Protein AF-A0A923SPR5-F1 (afdb_monomer_lite)

Sequence (86 aa):
MNTIHSTLSALQKESPKLFYQALLLLDMGVKPSTIAPDEYQAMEHVWSVREANKSKQMLDPKYLELFKTTKENGLQFTLNPKEDDE

Radius of gyration: 17.68 Å; chains: 1; bounding box: 35×47×41 Å

Structure (mmCIF, N/CA/C/O backbone):
data_AF-A0A923SPR5-F1
#
_entry.id   AF-A0A923SPR5-F1
#
loop_
_atom_site.group_PDB
_atom_site.id
_atom_site.type_symbol
_atom_site.label_atom_id
_atom_site.label_alt_id
_atom_site.label_comp_id
_atom_site.label_asym_id
_atom_site.label_entity_id
_atom_site.label_seq_id
_atom_site.pdbx_PDB_ins_code
_atom_site.Cartn_x
_atom_site.Cartn_y
_atom_site.Cartn_z
_atom_site.occupancy
_atom_site.B_iso_or_equiv
_atom_site.auth_seq_id
_atom_site.auth_comp_id
_atom_site.auth_asym_id
_atom_site.auth_atom_id
_atom_site.pdbx_PDB_model_num
ATOM 1 N N . MET A 1 1 ? 5.217 2.394 17.205 1.00 70.88 1 MET A N 1
ATOM 2 C CA . MET A 1 1 ? 4.067 2.389 16.270 1.00 70.88 1 MET A CA 1
ATOM 3 C C . MET A 1 1 ? 3.653 3.785 15.821 1.00 70.88 1 MET A C 1
ATOM 5 O O . MET A 1 1 ? 3.536 3.975 14.620 1.00 70.88 1 MET A O 1
ATOM 9 N N . ASN A 1 2 ? 3.485 4.756 16.731 1.00 87.81 2 ASN A N 1
ATOM 10 C CA . ASN A 1 2 ? 2.980 6.096 16.385 1.00 87.81 2 ASN A CA 1
ATOM 11 C C . ASN A 1 2 ? 3.767 6.797 15.269 1.00 87.81 2 ASN A C 1
ATOM 13 O O . ASN A 1 2 ? 3.156 7.278 14.326 1.00 87.81 2 ASN A O 1
ATOM 17 N N . THR A 1 3 ? 5.102 6.798 15.320 1.00 93.94 3 THR A N 1
ATOM 18 C CA . THR A 1 3 ? 5.928 7.444 14.284 1.00 93.94 3 THR A CA 1
ATO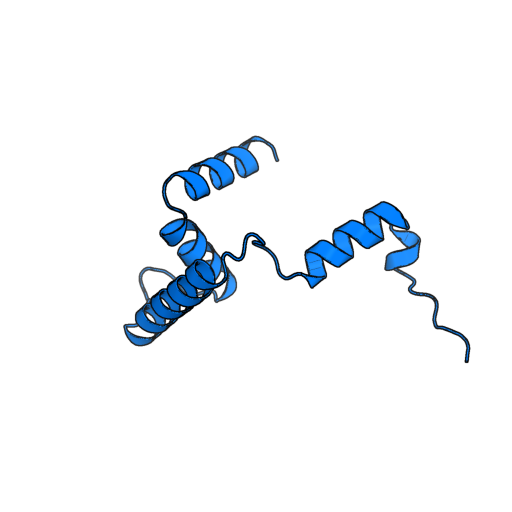M 19 C C . THR A 1 3 ? 5.709 6.825 12.905 1.00 93.94 3 THR A C 1
ATOM 21 O O . THR A 1 3 ? 5.387 7.540 11.967 1.00 93.94 3 THR A O 1
ATOM 24 N N . ILE A 1 4 ? 5.796 5.494 12.795 1.00 94.00 4 ILE A N 1
ATOM 25 C CA . ILE A 1 4 ? 5.618 4.772 11.524 1.00 94.00 4 ILE A CA 1
ATOM 26 C C . ILE A 1 4 ? 4.210 4.999 10.968 1.00 94.00 4 ILE A C 1
ATOM 28 O O . ILE A 1 4 ? 4.056 5.335 9.798 1.00 94.00 4 ILE A O 1
ATOM 32 N N . HIS A 1 5 ? 3.182 4.869 11.811 1.00 93.19 5 HIS A N 1
ATOM 33 C CA . HIS A 1 5 ? 1.801 5.098 11.399 1.00 93.19 5 HIS A CA 1
ATOM 34 C C . HIS A 1 5 ? 1.586 6.535 10.904 1.00 93.19 5 HIS A C 1
ATOM 36 O O . HIS A 1 5 ? 0.969 6.738 9.859 1.00 93.19 5 HIS A O 1
ATOM 42 N N . SER A 1 6 ? 2.116 7.532 11.618 1.00 94.44 6 SER A N 1
ATOM 43 C CA . SER A 1 6 ? 2.031 8.938 11.216 1.00 94.44 6 SER A CA 1
ATOM 44 C C . SER A 1 6 ? 2.756 9.205 9.899 1.00 94.44 6 SER A C 1
ATOM 46 O O . SER A 1 6 ? 2.202 9.890 9.042 1.00 94.44 6 SER A O 1
ATOM 48 N N . THR A 1 7 ? 3.944 8.630 9.698 1.00 94.75 7 THR A N 1
ATOM 49 C CA . THR A 1 7 ? 4.691 8.743 8.439 1.00 94.75 7 THR A CA 1
ATOM 50 C C . THR A 1 7 ? 3.911 8.142 7.272 1.00 94.75 7 THR A C 1
ATOM 52 O O . THR A 1 7 ? 3.701 8.820 6.272 1.00 94.75 7 THR A O 1
ATOM 55 N N . LEU A 1 8 ? 3.415 6.908 7.403 1.00 93.56 8 LEU A N 1
ATOM 56 C CA . LEU A 1 8 ? 2.639 6.256 6.342 1.00 93.56 8 LEU A CA 1
ATOM 57 C C . LEU A 1 8 ? 1.329 7.004 6.055 1.00 93.56 8 LEU A C 1
ATOM 59 O O . LEU A 1 8 ? 0.967 7.189 4.898 1.00 93.56 8 LEU A O 1
ATOM 63 N N . SER A 1 9 ? 0.659 7.505 7.096 1.00 92.31 9 SER A N 1
ATOM 64 C CA . SER A 1 9 ? -0.553 8.320 6.950 1.00 92.31 9 SER A CA 1
ATOM 65 C C . SER A 1 9 ? -0.286 9.641 6.225 1.00 92.31 9 SER A C 1
ATOM 67 O O . SER A 1 9 ? -1.140 10.110 5.475 1.00 92.31 9 SER A O 1
ATOM 69 N N . ALA A 1 10 ? 0.871 10.268 6.458 1.00 95.19 10 ALA A N 1
ATOM 70 C CA . ALA A 1 10 ? 1.267 11.489 5.763 1.00 95.19 10 ALA A CA 1
ATOM 71 C C . ALA A 1 10 ? 1.546 11.210 4.280 1.00 95.19 10 ALA A C 1
ATOM 73 O O . ALA A 1 10 ? 0.962 11.871 3.426 1.00 95.19 10 ALA A O 1
ATOM 74 N N . LEU A 1 11 ? 2.330 10.168 3.981 1.00 94.69 11 LEU A N 1
ATOM 75 C CA . LEU A 1 11 ? 2.639 9.745 2.610 1.00 94.69 11 LEU A CA 1
ATOM 76 C C . LEU A 1 11 ? 1.375 9.391 1.815 1.00 94.69 11 LEU A C 1
ATOM 78 O O . LEU A 1 11 ? 1.224 9.807 0.668 1.00 94.69 11 LEU A O 1
ATOM 82 N N . GLN A 1 12 ? 0.431 8.680 2.440 1.00 92.94 12 GLN A N 1
ATOM 83 C CA . GLN A 1 12 ? -0.854 8.354 1.822 1.00 92.94 12 GLN A CA 1
ATOM 84 C C . GLN A 1 12 ? -1.647 9.605 1.430 1.00 92.94 12 GLN A C 1
ATOM 86 O O . GLN A 1 12 ? -2.296 9.610 0.388 1.00 92.94 12 GLN A O 1
ATOM 91 N N . LYS A 1 13 ? -1.639 10.644 2.273 1.00 92.62 13 LYS A N 1
ATOM 92 C CA . LYS A 1 13 ? -2.354 11.902 2.010 1.00 92.62 13 LYS A CA 1
ATOM 93 C C . LYS A 1 13 ? -1.664 12.738 0.941 1.00 92.62 13 LYS A C 1
ATOM 95 O O . LYS A 1 13 ? -2.350 13.368 0.146 1.00 92.62 13 LYS A O 1
ATOM 100 N N . GLU A 1 14 ? -0.336 12.749 0.951 1.00 95.62 14 GLU A N 1
ATOM 101 C CA . GLU A 1 14 ? 0.479 13.499 -0.001 1.00 95.62 14 GLU A CA 1
ATOM 102 C C . GLU A 1 14 ? 0.334 12.943 -1.420 1.00 95.62 14 GLU A C 1
ATOM 104 O O . GLU A 1 14 ? 0.092 13.699 -2.358 1.00 95.62 14 GLU A O 1
ATOM 109 N N . SER A 1 15 ? 0.422 11.619 -1.582 1.00 94.19 15 SER A N 1
ATOM 110 C CA . SER A 1 15 ? 0.227 10.973 -2.879 1.00 94.19 15 SER A CA 1
ATOM 111 C C . SER A 1 15 ? -0.390 9.579 -2.733 1.00 94.19 15 SER A C 1
ATOM 113 O O . SER A 1 15 ? 0.332 8.581 -2.634 1.00 94.19 15 SER A O 1
ATOM 115 N N . PRO A 1 16 ? -1.733 9.469 -2.777 1.00 91.44 16 PRO A N 1
ATOM 116 C CA . PRO A 1 16 ? -2.431 8.190 -2.653 1.00 91.44 16 PRO A CA 1
ATOM 117 C C . PRO A 1 16 ? -1.998 7.153 -3.696 1.00 91.44 16 PRO A C 1
ATOM 119 O O . PRO A 1 16 ? -1.904 5.965 -3.381 1.00 91.44 16 PRO A O 1
ATOM 122 N N . LYS A 1 17 ? -1.724 7.612 -4.926 1.00 92.88 17 LYS A N 1
ATOM 123 C CA . LYS A 1 17 ? -1.295 6.767 -6.042 1.00 92.88 17 LYS A CA 1
ATOM 124 C C . LYS A 1 17 ? 0.095 6.193 -5.804 1.00 92.88 17 LYS A C 1
ATOM 126 O O . LYS A 1 17 ? 0.234 4.976 -5.759 1.00 92.88 17 LYS A O 1
ATOM 131 N N . LEU A 1 18 ? 1.100 7.051 -5.603 1.00 93.25 18 LEU A N 1
ATOM 132 C CA . LEU A 1 18 ? 2.484 6.603 -5.408 1.00 93.25 18 LEU A CA 1
ATOM 133 C C . LEU A 1 18 ? 2.616 5.737 -4.159 1.00 93.25 18 LEU A C 1
ATOM 135 O O . LEU A 1 18 ? 3.324 4.736 -4.171 1.00 93.25 18 LEU A O 1
ATOM 139 N N . PHE A 1 19 ? 1.891 6.092 -3.101 1.00 93.62 19 PHE A N 1
ATOM 140 C CA . PHE A 1 19 ? 1.847 5.302 -1.885 1.00 93.62 19 PHE A CA 1
ATOM 141 C C . PHE A 1 19 ? 1.306 3.891 -2.139 1.00 93.62 19 PHE A C 1
ATOM 143 O O . PHE A 1 19 ? 1.934 2.915 -1.741 1.00 93.62 19 PHE A O 1
ATOM 150 N N . TYR A 1 20 ? 0.179 3.762 -2.844 1.00 9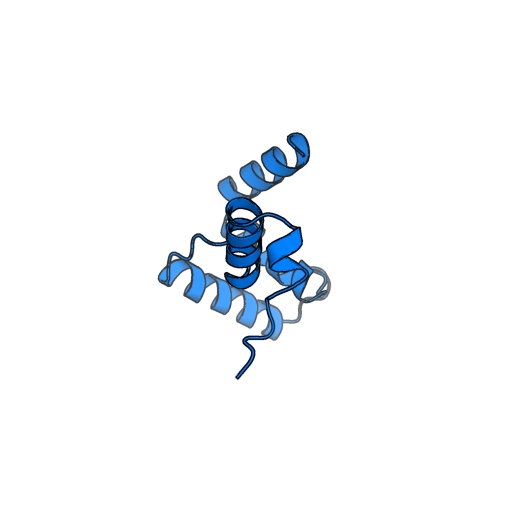1.94 20 TYR A N 1
ATOM 151 C CA . TYR A 1 20 ? -0.375 2.449 -3.172 1.00 91.94 20 TYR A CA 1
ATOM 152 C C . TYR A 1 20 ? 0.531 1.648 -4.117 1.00 91.94 20 TYR A C 1
ATOM 154 O O . TYR A 1 20 ? 0.743 0.460 -3.899 1.00 91.94 20 TYR A O 1
ATOM 162 N N . GLN A 1 21 ? 1.100 2.297 -5.132 1.00 92.31 21 GLN A N 1
ATOM 163 C CA . GLN A 1 21 ? 2.051 1.674 -6.054 1.00 92.31 21 GLN A CA 1
ATOM 164 C C . GLN A 1 21 ? 3.288 1.148 -5.315 1.00 92.31 21 GLN A C 1
ATOM 166 O O . GLN A 1 21 ? 3.707 0.021 -5.552 1.00 92.31 21 GLN A O 1
ATOM 171 N N . ALA A 1 22 ? 3.824 1.904 -4.353 1.00 93.25 22 ALA A N 1
ATOM 172 C CA . ALA A 1 22 ? 4.933 1.448 -3.521 1.00 93.25 22 ALA A CA 1
ATOM 173 C C . ALA A 1 22 ? 4.570 0.205 -2.691 1.00 93.25 22 ALA A C 1
ATOM 175 O O . ALA A 1 22 ? 5.371 -0.722 -2.613 1.00 93.25 22 ALA A O 1
ATOM 176 N N . LEU A 1 23 ? 3.367 0.159 -2.108 1.00 92.25 23 LEU A N 1
ATOM 177 C CA . LEU A 1 23 ? 2.890 -1.020 -1.375 1.00 92.25 23 LEU A CA 1
ATOM 178 C C . LEU A 1 23 ? 2.741 -2.239 -2.289 1.00 92.25 23 LEU A C 1
ATOM 180 O O . LEU A 1 23 ? 3.183 -3.323 -1.928 1.00 92.25 23 LEU A O 1
ATOM 184 N N . LEU A 1 24 ? 2.187 -2.051 -3.489 1.00 91.81 24 LEU A N 1
ATOM 185 C CA . LEU A 1 24 ? 2.050 -3.123 -4.473 1.00 91.81 24 LEU A CA 1
ATOM 186 C C . LEU A 1 24 ? 3.416 -3.707 -4.861 1.00 91.81 24 LEU A C 1
ATOM 188 O O . LEU A 1 24 ? 3.580 -4.920 -4.913 1.00 91.81 24 LEU A O 1
ATOM 192 N N . LEU A 1 25 ? 4.410 -2.850 -5.099 1.00 92.31 25 LEU A N 1
ATOM 193 C CA . LEU A 1 25 ? 5.766 -3.284 -5.440 1.00 92.31 25 LEU A CA 1
ATOM 194 C C . LEU A 1 25 ? 6.443 -4.037 -4.290 1.00 92.31 25 LEU A C 1
ATOM 196 O O . LEU A 1 25 ? 7.153 -5.010 -4.542 1.00 92.31 25 LEU A O 1
ATOM 200 N N . LEU A 1 26 ? 6.201 -3.623 -3.042 1.00 93.31 26 LEU A N 1
ATOM 201 C CA . LEU A 1 26 ? 6.682 -4.341 -1.860 1.00 93.31 26 LEU A CA 1
ATOM 202 C C . LEU A 1 26 ? 6.082 -5.749 -1.775 1.00 93.31 26 LEU A C 1
ATOM 204 O O . LEU A 1 26 ? 6.836 -6.701 -1.592 1.00 93.31 26 LEU A O 1
ATOM 208 N N . ASP A 1 27 ? 4.768 -5.886 -1.962 1.00 91.50 27 ASP A N 1
ATOM 209 C CA . ASP A 1 27 ? 4.083 -7.186 -1.931 1.00 91.50 27 ASP A CA 1
ATOM 210 C C . ASP A 1 27 ? 4.536 -8.108 -3.074 1.00 91.50 27 ASP A C 1
ATOM 212 O O . ASP A 1 27 ? 4.686 -9.314 -2.883 1.00 91.50 27 ASP A O 1
ATOM 216 N N . MET A 1 28 ? 4.805 -7.544 -4.254 1.00 90.81 28 MET A N 1
ATOM 217 C CA . MET A 1 28 ? 5.293 -8.289 -5.419 1.00 90.81 28 MET A CA 1
ATOM 218 C C . MET A 1 28 ? 6.8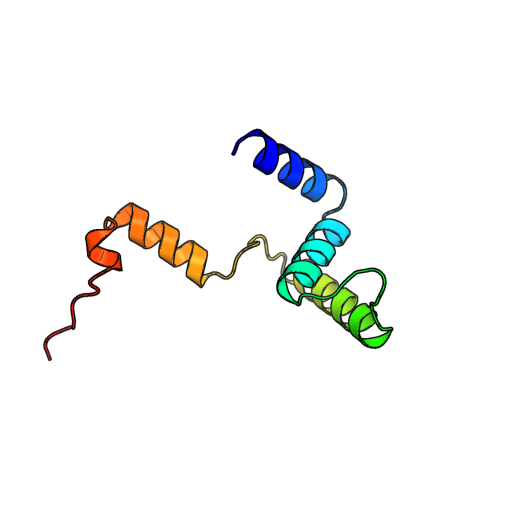03 -8.578 -5.372 1.00 90.81 28 MET A C 1
ATOM 220 O O . MET A 1 28 ? 7.312 -9.323 -6.207 1.00 90.81 28 MET A O 1
ATOM 224 N N . GLY A 1 29 ? 7.544 -7.979 -4.434 1.00 91.50 29 GLY A N 1
ATOM 225 C CA . GLY A 1 29 ? 9.005 -8.078 -4.371 1.00 91.50 29 GLY A CA 1
ATOM 226 C C . GLY A 1 29 ? 9.733 -7.403 -5.544 1.00 91.50 29 GLY A C 1
ATOM 227 O O . GLY A 1 29 ? 10.904 -7.700 -5.793 1.00 91.50 29 GLY A O 1
ATOM 228 N N . VAL A 1 30 ? 9.066 -6.496 -6.264 1.00 91.06 30 VAL A N 1
ATOM 229 C CA . VAL A 1 30 ? 9.603 -5.804 -7.446 1.00 91.06 30 VAL A CA 1
ATOM 230 C C . VAL A 1 30 ? 10.286 -4.507 -7.022 1.00 91.06 30 VAL A C 1
ATOM 232 O O . VAL A 1 30 ? 9.743 -3.705 -6.263 1.00 91.06 30 VAL A O 1
ATOM 235 N N . LYS A 1 31 ? 11.498 -4.260 -7.529 1.00 91.38 31 LYS A N 1
ATOM 236 C CA . LYS A 1 31 ? 12.210 -3.006 -7.261 1.00 91.38 31 LYS A CA 1
ATOM 237 C C . LYS A 1 31 ? 11.761 -1.933 -8.253 1.00 91.38 31 LYS A C 1
ATOM 239 O O . LYS A 1 31 ? 11.795 -2.196 -9.452 1.00 91.38 31 LYS A O 1
ATOM 244 N N . PRO A 1 32 ? 11.483 -0.693 -7.808 1.00 87.44 32 PRO A N 1
ATOM 245 C CA . PRO A 1 32 ? 11.136 0.404 -8.714 1.00 87.44 32 PRO A CA 1
ATOM 246 C C . PRO A 1 32 ? 12.153 0.622 -9.842 1.00 87.44 32 PRO A C 1
ATOM 248 O O . PRO A 1 32 ? 11.785 0.951 -10.963 1.00 87.44 32 PRO A O 1
ATOM 251 N N . SER A 1 33 ? 13.440 0.400 -9.558 1.00 90.31 33 SER A N 1
ATOM 252 C CA . SER A 1 33 ? 14.535 0.560 -10.520 1.00 90.31 33 SER A CA 1
ATOM 253 C C . SER A 1 33 ? 14.573 -0.502 -11.621 1.00 90.31 33 SER A C 1
ATOM 255 O O . SER A 1 33 ? 15.340 -0.349 -12.565 1.00 90.31 33 SER A O 1
ATOM 257 N N . THR A 1 34 ? 13.829 -1.600 -11.473 1.00 91.81 34 THR A N 1
ATOM 258 C CA . THR A 1 34 ? 13.827 -2.731 -12.410 1.00 91.81 34 THR A CA 1
ATOM 259 C C . THR A 1 34 ? 12.461 -2.972 -13.041 1.00 91.81 34 THR A C 1
ATOM 261 O O . THR A 1 34 ? 12.294 -4.005 -13.677 1.00 91.81 34 THR A O 1
ATOM 264 N N . ILE A 1 35 ? 11.499 -2.062 -12.849 1.00 91.31 35 ILE A N 1
ATOM 265 C CA . ILE A 1 35 ? 10.145 -2.210 -13.389 1.00 91.31 35 ILE A CA 1
ATOM 266 C C . ILE A 1 35 ? 10.203 -2.273 -14.914 1.00 91.31 35 ILE A C 1
ATOM 268 O O . ILE A 1 35 ? 10.692 -1.346 -15.568 1.00 91.31 35 ILE A O 1
ATOM 272 N N . ALA A 1 36 ? 9.672 -3.356 -15.468 1.00 92.88 36 ALA A N 1
ATOM 273 C CA . ALA A 1 36 ? 9.483 -3.505 -16.899 1.00 92.88 36 ALA A CA 1
ATOM 274 C C . ALA A 1 36 ? 8.245 -2.713 -17.388 1.00 92.88 36 ALA A C 1
ATOM 276 O O . ALA A 1 36 ? 7.349 -2.385 -16.603 1.00 92.88 36 ALA A O 1
ATOM 277 N N . PRO A 1 37 ? 8.166 -2.354 -18.686 1.00 93.06 37 PRO A N 1
ATOM 278 C CA . PRO A 1 37 ? 7.055 -1.552 -19.207 1.00 93.06 37 PRO A CA 1
ATOM 279 C C . PRO A 1 37 ? 5.664 -2.175 -19.004 1.00 93.06 37 PRO A C 1
ATOM 281 O O . PRO A 1 37 ? 4.697 -1.45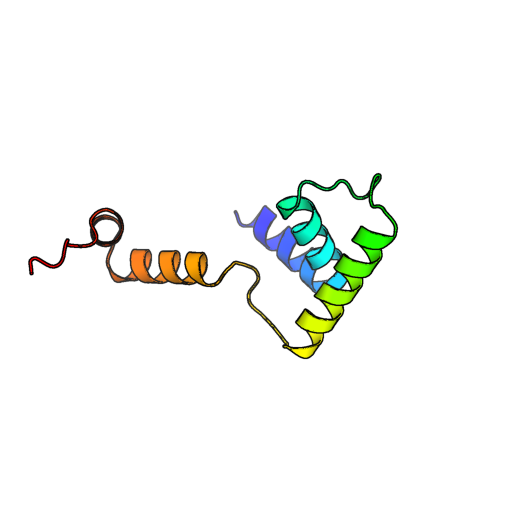5 -18.763 1.00 93.06 37 PRO A O 1
ATOM 284 N N . ASP A 1 38 ? 5.559 -3.496 -19.090 1.00 94.06 38 ASP A N 1
ATOM 285 C CA . ASP A 1 38 ? 4.335 -4.264 -18.852 1.00 94.06 38 ASP A CA 1
ATOM 286 C C . ASP A 1 38 ? 3.923 -4.255 -17.372 1.00 94.06 38 ASP A C 1
ATOM 288 O O . ASP A 1 38 ? 2.754 -4.025 -17.063 1.00 94.06 38 ASP A O 1
ATOM 292 N N . GLU A 1 39 ? 4.876 -4.401 -16.448 1.00 91.88 39 GLU A N 1
ATOM 293 C CA . GLU A 1 39 ? 4.641 -4.249 -15.005 1.00 91.88 39 GLU A CA 1
ATOM 294 C C . GLU A 1 39 ? 4.152 -2.835 -14.665 1.00 91.88 39 GLU A C 1
ATOM 296 O O . GLU A 1 39 ? 3.218 -2.663 -13.876 1.00 91.88 39 GLU A O 1
ATOM 301 N N . TYR A 1 40 ? 4.730 -1.813 -15.303 1.00 92.56 40 TYR A N 1
ATOM 302 C CA . TYR A 1 40 ? 4.276 -0.433 -15.148 1.00 92.56 40 TYR A CA 1
ATOM 303 C C . TYR A 1 40 ? 2.830 -0.257 -15.631 1.00 92.56 40 TYR A C 1
ATOM 305 O O . TYR A 1 40 ? 2.002 0.316 -14.921 1.00 92.56 40 TYR A O 1
ATOM 313 N N . GLN A 1 41 ? 2.495 -0.789 -16.810 1.00 94.19 41 GLN A N 1
ATOM 314 C CA . GLN A 1 41 ? 1.130 -0.747 -17.342 1.00 94.19 41 GLN A CA 1
ATOM 315 C C . GLN A 1 41 ? 0.134 -1.477 -16.435 1.00 94.19 41 GLN A C 1
ATOM 317 O O . GLN A 1 41 ? -0.952 -0.955 -16.170 1.00 94.19 41 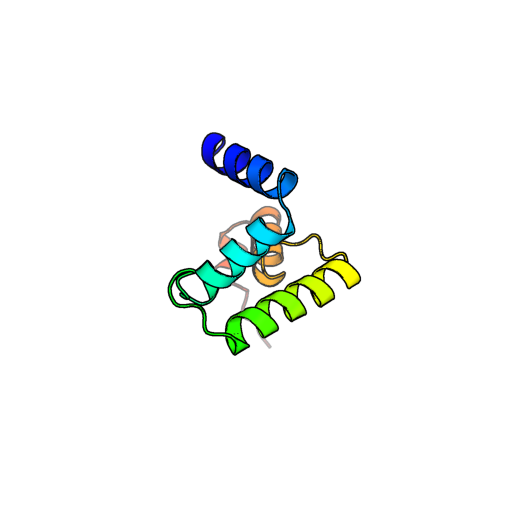GLN A O 1
ATOM 322 N N . ALA A 1 42 ? 0.504 -2.650 -15.919 1.00 94.56 42 ALA A N 1
ATOM 323 C CA . ALA A 1 42 ? -0.317 -3.395 -14.973 1.00 94.56 42 ALA A CA 1
ATOM 324 C C . ALA A 1 42 ? -0.559 -2.586 -13.690 1.00 94.56 42 ALA A C 1
ATOM 326 O O . ALA A 1 42 ? -1.695 -2.468 -13.233 1.00 94.56 42 ALA A O 1
ATOM 327 N N . MET A 1 43 ? 0.483 -1.958 -13.145 1.00 94.25 43 MET A N 1
ATOM 328 C CA . MET A 1 43 ? 0.399 -1.121 -11.948 1.00 94.25 43 MET A CA 1
ATOM 329 C C . MET A 1 43 ? -0.520 0.099 -12.141 1.00 94.25 43 MET A C 1
ATOM 331 O O . MET A 1 43 ? -1.304 0.439 -11.250 1.00 94.25 43 MET A O 1
ATOM 335 N N . GLU A 1 44 ? -0.460 0.749 -13.303 1.00 94.44 44 GLU A N 1
ATOM 336 C CA . GLU A 1 44 ? -1.366 1.843 -13.673 1.00 94.44 44 GLU A CA 1
ATOM 337 C C . GLU A 1 44 ? -2.819 1.365 -13.808 1.00 94.44 44 GLU A C 1
ATOM 339 O O . GLU A 1 44 ? -3.743 2.013 -13.305 1.00 94.44 44 GLU A O 1
ATOM 344 N N . HIS A 1 45 ? -3.031 0.198 -14.421 1.00 94.75 45 HIS A N 1
ATOM 345 C CA . HIS A 1 45 ? -4.358 -0.397 -14.548 1.00 94.75 45 HIS A CA 1
ATOM 346 C C . HIS A 1 45 ? -4.971 -0.737 -13.181 1.00 94.75 45 HIS A C 1
ATOM 348 O O . HIS A 1 45 ? -6.117 -0.373 -12.910 1.00 94.75 45 HIS A O 1
ATOM 354 N N . VAL A 1 46 ? -4.199 -1.361 -12.283 1.00 93.06 46 VAL A N 1
ATOM 355 C CA . VAL A 1 46 ? -4.646 -1.684 -10.918 1.00 93.06 46 VAL A CA 1
ATOM 356 C C . VAL A 1 46 ? -5.042 -0.417 -10.156 1.00 93.06 46 VAL A C 1
ATOM 358 O O . VAL A 1 46 ? -6.083 -0.402 -9.493 1.00 93.06 46 VAL A O 1
ATOM 361 N N . TRP A 1 47 ? -4.263 0.667 -10.272 1.00 92.50 47 TRP A N 1
ATOM 362 C CA . TRP A 1 47 ? -4.628 1.949 -9.666 1.00 92.50 47 TRP A CA 1
ATOM 363 C C . TRP A 1 47 ? -5.972 2.468 -10.194 1.00 92.50 47 TRP A C 1
ATOM 365 O O . TRP A 1 47 ? -6.843 2.818 -9.397 1.00 92.50 47 TRP A O 1
ATOM 375 N N . SER A 1 48 ? -6.166 2.464 -11.516 1.00 93.25 48 SER A N 1
ATOM 376 C CA . SER A 1 48 ? -7.411 2.920 -12.145 1.00 93.25 48 SER A CA 1
ATOM 377 C C . SER A 1 48 ? -8.632 2.145 -11.637 1.00 93.25 48 SER A C 1
ATOM 379 O O . SER A 1 48 ? -9.637 2.745 -11.247 1.00 93.25 48 SER A O 1
ATOM 381 N N . VAL A 1 49 ? -8.528 0.815 -11.549 1.00 92.00 49 VAL A N 1
ATOM 382 C CA . VAL A 1 49 ? -9.595 -0.046 -11.014 1.00 92.00 49 VAL A CA 1
ATOM 383 C C . VAL A 1 49 ? -9.864 0.260 -9.537 1.00 92.00 49 VAL A C 1
ATOM 385 O O . VAL A 1 49 ? -11.019 0.334 -9.109 1.00 92.00 49 VAL A O 1
ATOM 388 N N . ARG A 1 50 ? -8.815 0.468 -8.736 1.00 88.75 50 ARG A N 1
ATOM 389 C CA . ARG A 1 50 ? -8.945 0.791 -7.309 1.00 88.75 50 ARG A CA 1
ATOM 390 C C . ARG A 1 50 ? -9.635 2.132 -7.079 1.00 88.75 50 ARG A C 1
ATOM 392 O O . ARG A 1 50 ? -10.498 2.228 -6.201 1.00 88.75 50 ARG A O 1
ATOM 399 N N . GLU A 1 51 ? -9.251 3.146 -7.846 1.00 89.62 51 GLU A N 1
ATOM 400 C CA . GLU A 1 51 ? -9.824 4.489 -7.788 1.00 89.62 51 GLU A CA 1
ATOM 401 C C . GLU A 1 51 ? -11.311 4.468 -8.166 1.00 89.62 51 GLU A C 1
ATOM 403 O O . GLU A 1 51 ? -12.140 5.003 -7.425 1.00 89.62 51 GLU A O 1
ATOM 408 N N . ALA A 1 52 ? -11.667 3.748 -9.236 1.00 89.94 52 ALA A N 1
ATOM 409 C CA . ALA A 1 52 ? -13.053 3.565 -9.663 1.00 89.94 52 ALA A CA 1
ATOM 410 C C . ALA A 1 52 ? -13.912 2.867 -8.593 1.00 89.94 52 ALA A C 1
ATOM 412 O O . ALA A 1 52 ? -15.027 3.300 -8.300 1.00 89.94 52 ALA A O 1
ATOM 413 N N . ASN A 1 53 ? -13.366 1.831 -7.949 1.00 85.94 53 ASN A N 1
ATOM 414 C CA . ASN A 1 53 ? -14.060 1.074 -6.905 1.00 85.94 53 ASN A CA 1
ATOM 415 C C . ASN A 1 53 ? -14.084 1.777 -5.539 1.00 85.94 53 ASN A C 1
ATOM 417 O O . ASN A 1 53 ? -14.699 1.269 -4.600 1.00 85.94 53 ASN A O 1
ATOM 421 N N . LYS A 1 54 ? -13.404 2.925 -5.392 1.00 79.06 54 LYS A N 1
ATOM 422 C CA . LYS A 1 54 ? -13.254 3.664 -4.125 1.00 79.06 54 LYS A CA 1
ATOM 423 C C . LYS A 1 54 ? -12.834 2.760 -2.961 1.00 79.06 54 LYS A C 1
ATOM 425 O O . LYS A 1 54 ? -13.251 2.984 -1.820 1.00 79.06 54 LYS A O 1
ATOM 430 N N . SER A 1 55 ? -12.030 1.729 -3.237 1.00 76.94 55 SER A N 1
ATOM 431 C CA . SER A 1 55 ? -11.626 0.771 -2.209 1.00 76.94 55 SER A CA 1
ATOM 432 C C . SER A 1 55 ? -10.779 1.481 -1.155 1.00 76.94 55 SER A C 1
ATOM 434 O O . SER A 1 55 ? -9.672 1.954 -1.423 1.00 76.94 55 SER A O 1
ATOM 436 N N . LYS A 1 56 ? -11.330 1.586 0.058 1.00 72.50 56 LYS A N 1
ATOM 437 C CA . LYS A 1 56 ? -10.682 2.255 1.196 1.00 72.50 56 LYS A CA 1
ATOM 438 C C . LYS A 1 56 ? -9.786 1.317 1.994 1.00 72.50 56 LYS A C 1
ATOM 440 O O . LYS A 1 56 ? -8.971 1.786 2.783 1.00 72.50 56 LYS A O 1
ATOM 445 N N . GLN A 1 57 ? -9.960 0.008 1.826 1.00 80.56 57 GLN A N 1
ATOM 446 C CA . GLN A 1 57 ? -9.190 -0.982 2.565 1.00 80.56 57 GLN A CA 1
ATOM 447 C C . GLN A 1 57 ? -7.802 -1.123 1.937 1.00 80.56 57 GLN A C 1
ATOM 449 O O . GLN A 1 57 ? -7.645 -1.104 0.715 1.00 80.56 57 GLN A O 1
ATOM 454 N N . MET A 1 58 ? -6.789 -1.168 2.799 1.00 80.69 58 MET A N 1
ATOM 455 C CA . MET A 1 58 ? -5.389 -1.313 2.397 1.00 80.69 58 MET A CA 1
ATOM 456 C C . MET A 1 58 ? -4.902 -2.754 2.493 1.00 80.69 58 MET A C 1
ATOM 458 O O . MET A 1 58 ? -4.089 -3.168 1.681 1.00 80.69 58 MET A O 1
ATOM 462 N N . LEU A 1 59 ? -5.400 -3.494 3.484 1.00 85.00 59 LEU A N 1
ATOM 463 C CA . LEU A 1 59 ? -5.108 -4.909 3.664 1.00 85.00 59 LEU A CA 1
ATOM 464 C C . LEU A 1 59 ? -6.201 -5.755 3.018 1.00 85.00 59 LEU A C 1
ATOM 466 O O . LEU A 1 59 ? -7.350 -5.318 2.915 1.00 85.00 59 LEU A O 1
ATOM 470 N N . ASP A 1 60 ? -5.829 -6.980 2.657 1.00 86.25 60 ASP A N 1
ATOM 471 C CA . ASP A 1 60 ? -6.767 -8.038 2.292 1.00 86.25 60 ASP A CA 1
ATOM 472 C C . ASP A 1 60 ? -7.845 -8.178 3.394 1.00 86.25 60 ASP A C 1
ATOM 474 O O . ASP A 1 60 ? -7.496 -8.241 4.586 1.00 86.25 60 ASP A O 1
ATOM 478 N N . PRO A 1 61 ? -9.142 -8.217 3.023 1.00 88.38 61 PRO A N 1
ATOM 479 C CA . PRO A 1 61 ? -10.249 -8.394 3.957 1.00 88.38 61 PRO A CA 1
ATOM 480 C C . PRO A 1 61 ? -10.040 -9.511 4.986 1.00 88.38 61 PRO A C 1
ATOM 482 O O . PRO A 1 61 ? -10.421 -9.322 6.141 1.00 88.38 61 PRO A O 1
ATOM 485 N N . LYS A 1 62 ? -9.363 -10.613 4.626 1.00 91.31 62 LYS A N 1
ATOM 486 C CA . LYS A 1 62 ? -9.122 -11.747 5.536 1.00 91.31 62 LYS A CA 1
ATOM 487 C C . LYS A 1 62 ? -8.331 -11.360 6.789 1.00 91.31 62 LYS A C 1
ATOM 489 O O . LYS A 1 62 ? -8.605 -11.851 7.879 1.00 91.31 62 LYS A O 1
ATOM 494 N N . TYR A 1 63 ? -7.361 -10.448 6.668 1.00 90.38 63 TYR A N 1
ATOM 495 C CA . TYR A 1 63 ? -6.557 -10.007 7.813 1.00 90.38 63 TYR A CA 1
ATOM 496 C C . TYR A 1 63 ? -7.320 -9.004 8.678 1.00 90.38 63 TYR A C 1
ATOM 498 O O . TYR A 1 63 ? -7.157 -8.982 9.898 1.00 90.38 63 TYR A O 1
ATOM 506 N N . LEU A 1 64 ? -8.183 -8.193 8.058 1.00 91.44 64 LEU A N 1
ATOM 507 C CA . LEU A 1 64 ? -9.085 -7.304 8.789 1.00 91.44 64 LEU A CA 1
ATOM 508 C C . LEU A 1 64 ? -10.114 -8.108 9.588 1.00 91.44 64 LEU A C 1
ATOM 510 O O . LEU A 1 64 ? -10.411 -7.762 10.730 1.00 91.44 64 LEU A O 1
ATOM 514 N N . GLU A 1 65 ? -10.642 -9.179 9.004 1.00 90.75 65 GLU A N 1
ATOM 515 C CA . GLU A 1 65 ? -11.556 -10.111 9.659 1.00 90.75 65 GLU A CA 1
ATOM 516 C C . GLU A 1 65 ? -10.873 -10.888 10.785 1.00 90.75 65 GLU A C 1
ATOM 518 O O . GLU A 1 65 ? -11.407 -10.936 11.893 1.00 90.75 65 GLU A O 1
ATOM 523 N N . LEU A 1 66 ? -9.659 -11.401 10.559 1.00 91.25 66 LEU A N 1
ATOM 524 C CA . LEU A 1 66 ? -8.871 -12.061 11.600 1.00 91.25 66 LEU A CA 1
ATOM 525 C C . LEU A 1 66 ? -8.636 -11.134 12.799 1.00 91.25 66 LEU A C 1
ATOM 527 O O . LEU A 1 66 ? -8.799 -11.555 13.946 1.00 91.25 66 LEU A O 1
ATOM 531 N N . PHE A 1 67 ? -8.295 -9.863 12.553 1.00 92.12 67 PHE A N 1
ATOM 532 C CA . PHE A 1 67 ? -8.113 -8.878 13.621 1.00 92.12 67 PHE A CA 1
ATOM 533 C C . PHE A 1 67 ? -9.405 -8.656 14.416 1.00 92.12 67 PHE A C 1
ATOM 535 O O . PHE A 1 67 ? -9.375 -8.661 15.647 1.00 92.12 67 PHE A O 1
ATOM 542 N N . LYS A 1 68 ? -10.539 -8.476 13.727 1.00 91.94 68 LYS A N 1
ATOM 543 C CA . LYS A 1 68 ? -11.848 -8.275 14.368 1.00 91.94 68 LYS A CA 1
ATOM 544 C C . LYS A 1 68 ? -12.250 -9.488 15.201 1.00 91.94 68 LYS A C 1
ATOM 546 O O . LYS A 1 68 ? -12.496 -9.340 16.391 1.00 91.94 68 LYS A O 1
ATOM 551 N N . THR A 1 69 ? -12.194 -10.676 14.609 1.00 90.50 69 THR A N 1
ATOM 552 C CA . THR A 1 69 ? -12.570 -11.939 15.255 1.00 90.50 69 THR A CA 1
ATOM 553 C C . THR A 1 69 ? -11.686 -12.229 16.465 1.00 90.50 69 THR A C 1
ATOM 555 O O . THR A 1 69 ? -12.188 -12.579 17.526 1.00 90.50 69 THR A O 1
ATOM 558 N N . THR A 1 70 ? -10.370 -12.015 16.354 1.00 92.19 70 THR A N 1
ATOM 559 C CA . THR A 1 70 ? -9.440 -12.201 17.482 1.00 92.19 70 THR A CA 1
ATOM 560 C C . THR A 1 70 ? -9.708 -11.199 18.604 1.00 92.19 70 THR A C 1
ATOM 562 O O . THR A 1 70 ? -9.633 -11.550 19.780 1.00 92.19 70 THR A O 1
ATOM 565 N N . LYS A 1 71 ? -10.027 -9.946 18.260 1.00 92.25 71 LYS A N 1
ATOM 566 C CA . LYS A 1 71 ? -10.379 -8.914 19.240 1.00 92.25 71 LYS A CA 1
ATOM 567 C C . LYS A 1 71 ? -11.695 -9.239 19.957 1.00 92.25 71 LYS A C 1
ATOM 569 O O . LYS A 1 71 ? -11.797 -8.984 21.153 1.00 92.25 71 LYS A O 1
ATOM 574 N N . GLU A 1 72 ? -12.689 -9.740 19.231 1.00 91.81 72 GLU A N 1
ATOM 575 C CA . GLU A 1 72 ? -14.040 -10.006 19.741 1.00 91.81 72 GLU A CA 1
ATOM 576 C C . GLU A 1 72 ? -14.115 -11.305 20.550 1.00 91.81 72 GLU A C 1
ATOM 578 O O . GLU A 1 72 ? -14.687 -11.311 21.637 1.00 91.81 72 GLU A O 1
ATOM 583 N N . ASN A 1 73 ? -13.480 -12.376 20.070 1.00 89.81 73 ASN A N 1
ATOM 584 C CA . ASN A 1 73 ? -13.600 -13.717 20.650 1.00 89.81 73 ASN A CA 1
ATOM 585 C C . ASN A 1 73 ? -12.383 -14.133 21.496 1.00 89.81 73 ASN A C 1
ATOM 587 O O . ASN A 1 73 ? -12.392 -15.182 22.141 1.00 89.81 73 ASN A O 1
ATOM 591 N N . GLY A 1 74 ? -11.331 -13.311 21.512 1.00 85.69 74 GLY A N 1
ATOM 592 C CA . GLY A 1 7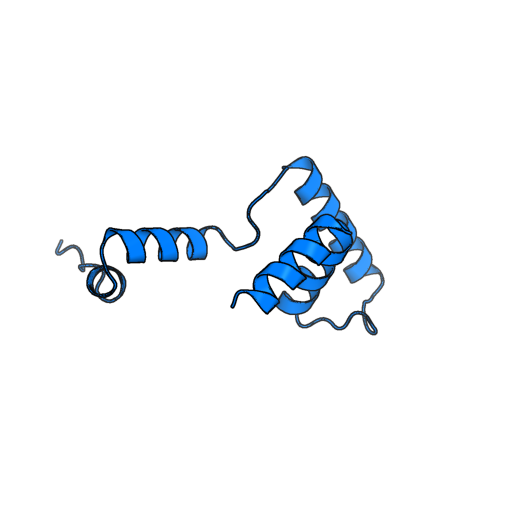4 ? -10.062 -13.614 22.167 1.00 85.69 74 GLY A CA 1
ATOM 593 C C . GLY A 1 74 ? -9.176 -14.568 21.357 1.00 85.69 74 GLY A C 1
ATOM 594 O O . GLY A 1 74 ? -9.631 -15.334 20.511 1.00 85.69 74 GLY A O 1
ATOM 595 N N . LEU A 1 75 ? -7.871 -14.537 21.646 1.00 85.25 75 LEU A N 1
ATOM 596 C CA . LEU A 1 75 ? -6.849 -15.285 20.900 1.00 85.25 75 LEU A CA 1
ATOM 597 C C . LEU A 1 75 ? -7.046 -16.810 20.941 1.00 85.25 75 LEU A C 1
ATOM 599 O O . LEU A 1 75 ? -6.730 -17.503 19.983 1.00 85.25 75 LEU A O 1
ATOM 603 N N . GLN A 1 76 ? -7.583 -17.342 22.040 1.00 75.38 76 GLN A N 1
ATOM 604 C CA . GLN A 1 76 ? -7.784 -18.786 22.206 1.00 75.38 76 GLN A CA 1
ATOM 605 C C . GLN A 1 76 ? -8.864 -19.341 21.267 1.00 75.38 76 GLN A C 1
ATOM 607 O O . GLN A 1 76 ? -8.757 -20.477 20.819 1.00 75.38 76 GLN A O 1
ATOM 612 N N . PHE A 1 77 ? -9.870 -18.532 20.927 1.00 70.44 77 PHE A N 1
ATOM 613 C CA . PHE A 1 77 ? -10.932 -18.921 20.001 1.00 70.44 77 PHE A CA 1
ATOM 614 C C . PHE A 1 77 ? -10.450 -18.957 18.544 1.00 70.44 77 PHE A C 1
ATOM 616 O O . PHE A 1 77 ? -10.912 -19.780 17.764 1.00 70.44 77 PHE A O 1
ATOM 623 N N . THR A 1 78 ? -9.509 -18.086 18.164 1.00 68.44 78 THR A N 1
ATOM 624 C CA . THR A 1 78 ? -8.971 -18.048 16.794 1.00 68.44 78 THR A CA 1
ATOM 625 C C . THR A 1 78 ? -7.822 -19.027 16.553 1.00 68.44 78 THR A C 1
ATOM 627 O O . THR A 1 78 ? -7.559 -19.363 15.402 1.00 68.44 78 THR A O 1
ATOM 630 N N . LEU A 1 79 ? -7.153 -19.504 17.610 1.00 72.25 79 LEU A N 1
ATOM 631 C CA . LEU A 1 79 ? -6.132 -20.559 17.529 1.00 72.25 79 LEU A CA 1
ATOM 632 C C . LEU A 1 79 ? -6.731 -21.969 17.515 1.00 72.25 79 LEU A C 1
ATOM 634 O O . LEU A 1 79 ? -6.175 -22.848 16.866 1.00 72.25 79 LEU A O 1
ATOM 638 N N . ASN A 1 80 ? -7.865 -22.153 18.194 1.00 62.88 80 ASN A N 1
ATOM 639 C CA . ASN A 1 80 ? -8.640 -23.388 18.195 1.00 62.88 80 ASN A CA 1
ATOM 640 C C . ASN A 1 80 ? -10.039 -23.084 17.643 1.00 62.88 80 ASN A C 1
ATOM 642 O O . ASN A 1 80 ? -10.985 -22.988 18.436 1.00 62.88 80 ASN A O 1
ATOM 646 N N . PRO A 1 81 ? -10.195 -22.888 16.316 1.00 60.03 81 PRO A N 1
ATOM 647 C CA . PRO A 1 81 ? -11.524 -22.963 15.729 1.00 60.03 81 PRO A CA 1
ATOM 648 C C . PRO A 1 81 ? -12.065 -24.326 16.147 1.00 60.03 81 PRO A C 1
ATOM 650 O O . PRO A 1 81 ? -11.412 -25.337 15.890 1.00 60.03 81 PRO A O 1
ATOM 653 N N . LYS A 1 82 ? -13.163 -24.349 16.913 1.00 56.75 82 LYS A N 1
ATOM 654 C CA . LYS A 1 82 ? -13.787 -25.615 17.293 1.00 56.75 82 LYS A CA 1
ATOM 655 C C . LYS A 1 82 ? -13.966 -26.401 15.999 1.00 56.75 82 LYS A C 1
ATOM 657 O O . LYS A 1 82 ? -14.572 -25.879 15.066 1.00 56.75 82 LYS A O 1
ATOM 662 N N . GLU A 1 83 ? -13.365 -27.586 15.928 1.00 56.22 83 GLU A N 1
ATOM 663 C CA . GLU A 1 83 ? -13.834 -28.595 14.992 1.00 56.22 83 GLU A CA 1
ATOM 664 C C . GLU A 1 83 ? -15.312 -28.745 15.344 1.00 56.22 83 GLU A C 1
ATOM 666 O O . GLU A 1 83 ? -15.651 -29.068 16.484 1.00 56.22 83 GLU A O 1
ATOM 671 N N . ASP A 1 84 ? -16.183 -28.308 14.437 1.00 50.41 84 ASP A N 1
ATOM 672 C CA . ASP A 1 84 ? -17.596 -28.610 14.555 1.00 50.41 84 ASP A CA 1
ATOM 673 C C . ASP A 1 84 ? -17.669 -30.140 14.519 1.00 50.41 84 ASP A C 1
ATOM 675 O O . ASP A 1 84 ? -17.428 -30.754 13.480 1.00 50.41 84 ASP A O 1
ATOM 679 N N . ASP A 1 85 ? -17.870 -30.740 15.694 1.00 50.09 85 ASP A N 1
ATOM 680 C CA . ASP A 1 85 ? -18.182 -32.154 15.850 1.00 50.09 85 ASP A CA 1
ATOM 681 C C . ASP A 1 85 ? -19.495 -32.416 15.080 1.00 50.09 85 ASP A C 1
ATOM 683 O O . ASP A 1 85 ? -20.585 -32.158 15.601 1.00 50.09 85 ASP A O 1
ATOM 687 N N . GLU A 1 86 ? -19.388 -32.863 13.823 1.00 40.56 86 GLU A N 1
ATOM 688 C CA . GLU A 1 86 ? -20.457 -33.577 13.100 1.00 40.56 86 GLU A CA 1
ATOM 689 C C . GLU A 1 86 ? -20.523 -35.049 13.530 1.00 40.56 86 GLU A C 1
ATOM 691 O O . GLU A 1 86 ? -19.466 -35.724 13.567 1.00 40.56 86 GLU A O 1
#

Secondary structure (DSSP, 8-state):
-HHHHHHHHHHHHH-HHHHHHHHHHHHHT--GGG--HHHHHHHHHHHHHHHHTT----S-HHHHHHHHHHHHH-HHHHHS------

Foldseek 3Di:
DVVVVVVLVVVCVVPVLVSLLVVVCVVVVHDPVPQDPVNVVVSVVVSVVCVVVVDPDNDDVVVVVLVVCCVVVNPVCSVCVDPPPD

Organism: Weissella confusa (NCBI:txid1583)

pLDDT: mean 86.71, std 11.66, range [40.56, 95.62]